Protein AF-A0A4S3JVY7-F1 (afdb_monomer_lite)

Sequence (134 aa):
MKLVTEISSGGSIILDSSFLDLSKPGSRNLIVFYLYILTGVPEHSKSIIDVLSKQANSGWQSMKMLNFSDWFQASSILQLSVYIHDSTYELFLNGNHIGVPQGYGNKNVAHVQYEVSKEPFALLPELRITTHTT

Secondary structure (DSSP, 8-state):
-EEEEEE-TT-EEEEEES----SSGGGG-----BSS---------S-EEEEEE--TTS--EEEEEEETHHHHTT-SSEEEEEEE-SSEEEEEETTEEEEEE--SS-SSEEE-B----SSSPSS-SS-EEEEE--

Foldseek 3Di:
DFDPDWAAAQKKKKKKFLAFDPPDQLALPFAQWDLDDDDDDPDDSFSKHFDWDDDVPDDIDTQDIGHNCPQPVPDRMWMWMWHQHPFWIWIAINNDTDITGPDDDDSIRGDIDGDRDDPPHRGDPDIDMDMGHD

Radius of gyration: 14.38 Å; chains: 1; bounding box: 38×33×34 Å

Organism: NCBI:txid1220188

pLDDT: mean 71.52, std 16.79, range [22.09, 93.12]

Structure (mmCIF, N/CA/C/O backbone):
data_AF-A0A4S3JVY7-F1
#
_entry.id   AF-A0A4S3JVY7-F1
#
loop_
_atom_site.group_PDB
_atom_site.id
_atom_site.type_symbol
_atom_site.label_atom_id
_atom_site.label_alt_id
_atom_site.label_comp_id
_atom_site.label_asym_id
_atom_site.label_entity_id
_atom_site.label_seq_id
_atom_site.pdbx_PDB_ins_code
_atom_site.Cartn_x
_atom_site.Cartn_y
_atom_site.Cartn_z
_atom_site.occupancy
_atom_site.B_iso_or_equiv
_atom_site.auth_seq_id
_atom_site.auth_comp_id
_atom_site.auth_asym_id
_atom_site.auth_atom_id
_atom_site.pdbx_PDB_model_num
ATOM 1 N N . MET A 1 1 ? -8.929 9.523 -4.031 1.00 71.25 1 MET A N 1
ATOM 2 C CA . MET A 1 1 ? -10.326 9.041 -4.083 1.00 71.25 1 MET A CA 1
ATOM 3 C C . MET A 1 1 ? -10.905 9.019 -2.673 1.00 71.25 1 MET A C 1
ATOM 5 O O . MET A 1 1 ? -10.249 8.505 -1.773 1.00 71.25 1 MET A O 1
ATOM 9 N N . LYS A 1 2 ? -12.100 9.590 -2.468 1.00 76.06 2 LYS A N 1
ATOM 10 C CA . LYS A 1 2 ? -12.852 9.445 -1.210 1.00 76.06 2 LYS A CA 1
ATOM 11 C C . LYS A 1 2 ? -13.542 8.080 -1.196 1.00 76.06 2 LYS A C 1
ATOM 13 O O . LYS A 1 2 ? -14.129 7.700 -2.206 1.00 76.06 2 LYS A O 1
ATOM 18 N N . LEU A 1 3 ? -13.452 7.357 -0.085 1.00 75.31 3 LEU A N 1
ATOM 19 C CA . LEU A 1 3 ? -14.125 6.070 0.070 1.00 75.31 3 LEU A CA 1
ATOM 20 C C . LEU A 1 3 ? -15.617 6.274 0.356 1.00 75.31 3 LEU A C 1
ATOM 22 O O . LEU A 1 3 ? -16.010 7.262 0.978 1.00 75.31 3 LEU A O 1
ATOM 26 N N . VAL A 1 4 ? -16.444 5.336 -0.111 1.00 83.06 4 VAL A N 1
ATOM 27 C CA . VAL A 1 4 ? -17.896 5.342 0.148 1.00 83.06 4 VAL A CA 1
ATOM 28 C C . VAL A 1 4 ? -18.174 5.177 1.643 1.00 83.06 4 VAL A C 1
ATOM 30 O O . VAL A 1 4 ? -19.026 5.871 2.191 1.00 83.06 4 VAL A O 1
ATOM 33 N N . THR A 1 5 ? -17.394 4.317 2.296 1.00 83.00 5 THR A N 1
ATOM 34 C CA . THR A 1 5 ? -17.426 4.062 3.736 1.00 83.00 5 THR A CA 1
ATOM 35 C C . THR A 1 5 ? -16.000 4.142 4.267 1.00 83.00 5 THR A C 1
ATOM 37 O O . THR A 1 5 ? -15.066 3.694 3.598 1.00 83.00 5 THR A O 1
ATOM 40 N N . GLU A 1 6 ? -15.820 4.733 5.447 1.00 85.06 6 GLU A N 1
ATOM 41 C CA . GLU A 1 6 ? -14.522 4.711 6.120 1.00 85.06 6 GLU A CA 1
ATOM 42 C C . GLU A 1 6 ? -14.144 3.277 6.509 1.00 85.06 6 GLU A C 1
ATOM 44 O O . GLU A 1 6 ? -14.993 2.499 6.936 1.00 85.06 6 GLU A O 1
ATOM 49 N N . ILE A 1 7 ? -12.865 2.929 6.384 1.00 85.12 7 ILE A N 1
ATOM 50 C CA . ILE A 1 7 ? -12.363 1.615 6.790 1.00 85.12 7 ILE A CA 1
ATOM 51 C C . ILE A 1 7 ? -11.800 1.743 8.202 1.00 85.12 7 ILE A C 1
ATOM 53 O O . ILE A 1 7 ? -10.815 2.452 8.411 1.00 85.12 7 ILE A O 1
ATOM 57 N N . SER A 1 8 ? -12.440 1.093 9.167 1.00 87.50 8 SER A N 1
ATOM 58 C CA . SER A 1 8 ? -12.018 1.0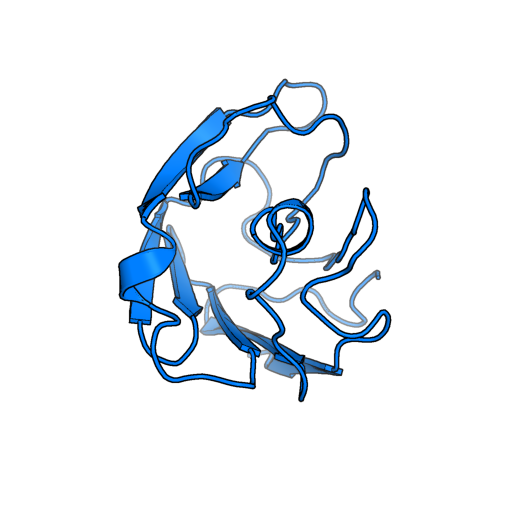50 10.569 1.00 87.50 8 SER A CA 1
ATOM 59 C C . SER A 1 8 ? -11.194 -0.202 10.882 1.00 87.50 8 SER A C 1
ATOM 61 O O . SER A 1 8 ? -10.930 -1.029 10.007 1.00 87.50 8 SER A O 1
ATOM 63 N N . SER A 1 9 ? -10.803 -0.351 12.152 1.00 89.44 9 SER A N 1
ATOM 64 C CA . SER A 1 9 ? -10.154 -1.563 12.666 1.00 89.44 9 SER A CA 1
ATOM 65 C C . SER A 1 9 ? -10.932 -2.831 12.284 1.00 89.44 9 SER A C 1
ATOM 67 O O . SER A 1 9 ? -12.163 -2.869 12.369 1.00 89.44 9 SER A O 1
ATOM 69 N N . GLY A 1 10 ? -10.205 -3.848 11.818 1.00 90.62 10 GLY A N 1
ATOM 70 C CA . GLY A 1 10 ? -10.742 -5.086 11.248 1.00 90.62 10 GLY A CA 1
ATOM 71 C C . GLY A 1 10 ? -10.999 -5.037 9.737 1.00 90.62 10 GLY A C 1
ATOM 72 O O . GLY A 1 10 ? -11.182 -6.087 9.125 1.00 90.62 10 GLY A O 1
ATOM 73 N N . GLY A 1 1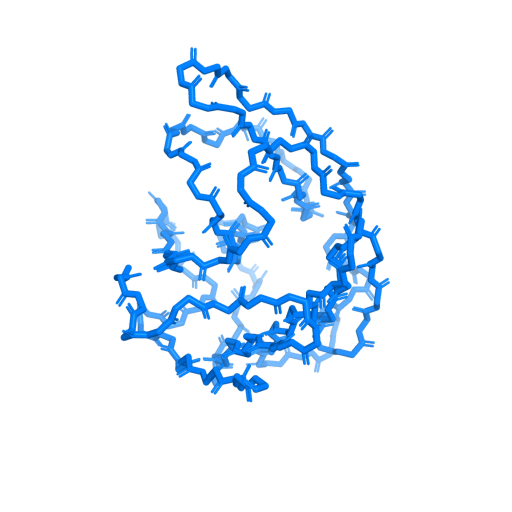1 ? -10.979 -3.852 9.122 1.00 92.44 11 GLY A N 1
ATOM 74 C CA . GLY A 1 11 ? -11.119 -3.686 7.679 1.00 92.44 11 GLY A CA 1
ATOM 75 C C . GLY A 1 11 ? -9.793 -3.756 6.915 1.00 92.44 11 GLY A C 1
ATOM 76 O O . GLY A 1 11 ? -8.700 -3.793 7.492 1.00 92.44 11 GLY A O 1
ATOM 77 N N . SER A 1 12 ? -9.889 -3.752 5.583 1.00 93.12 12 SER A N 1
ATOM 78 C CA . SER A 1 12 ? -8.718 -3.777 4.705 1.00 93.12 12 SER A CA 1
ATOM 79 C C . SER A 1 12 ? -8.906 -3.018 3.393 1.00 93.12 12 SER A C 1
ATOM 81 O O . SER A 1 12 ? -10.022 -2.769 2.927 1.00 93.12 12 SER A O 1
ATOM 83 N N . ILE A 1 13 ? -7.778 -2.644 2.794 1.00 90.44 13 ILE A N 1
ATOM 84 C CA . ILE A 1 13 ? -7.678 -1.990 1.488 1.00 90.44 13 ILE A CA 1
ATOM 85 C C . ILE A 1 13 ? -6.664 -2.770 0.661 1.00 90.44 13 ILE A C 1
ATOM 87 O O . ILE A 1 13 ? -5.559 -3.024 1.126 1.00 90.44 13 ILE A O 1
ATOM 91 N N . ILE A 1 14 ? -7.019 -3.125 -0.567 1.00 91.19 14 ILE A N 1
ATOM 92 C CA . ILE A 1 14 ? -6.152 -3.829 -1.508 1.00 91.19 14 ILE A CA 1
ATOM 93 C C . ILE A 1 14 ? -6.030 -2.971 -2.764 1.00 91.19 14 ILE A C 1
ATOM 95 O O . ILE A 1 14 ? -7.042 -2.567 -3.336 1.00 91.19 14 ILE A O 1
ATOM 99 N N . LEU A 1 15 ? -4.800 -2.678 -3.172 1.00 87.69 15 LEU A N 1
ATOM 100 C CA . LEU A 1 15 ? -4.462 -2.015 -4.421 1.00 87.69 15 LEU A CA 1
ATOM 101 C C . LEU A 1 15 ? -3.733 -2.998 -5.330 1.00 87.69 15 LEU A C 1
ATOM 103 O O . LEU A 1 15 ? -2.668 -3.495 -4.967 1.00 87.69 15 LEU A O 1
ATOM 107 N N . ASP A 1 16 ? -4.275 -3.219 -6.522 1.00 87.69 16 ASP A N 1
ATOM 108 C CA . ASP A 1 16 ? -3.684 -4.088 -7.533 1.00 87.69 16 ASP A CA 1
ATOM 109 C C . ASP A 1 16 ? -3.268 -3.285 -8.771 1.00 87.69 16 ASP A C 1
ATOM 111 O O . ASP A 1 16 ? -4.026 -2.465 -9.304 1.00 87.69 16 ASP A O 1
ATOM 115 N N . SER A 1 17 ? -2.069 -3.581 -9.270 1.00 85.81 17 SER A N 1
ATOM 116 C CA . SER A 1 17 ? -1.598 -3.217 -10.599 1.00 85.81 17 SER A CA 1
ATOM 117 C C . SER A 1 17 ? -1.159 -4.468 -11.345 1.00 85.81 17 SER A C 1
ATOM 119 O O . SER A 1 17 ? -0.293 -5.213 -10.886 1.00 85.81 17 SER A O 1
ATOM 121 N N . SER A 1 18 ? -1.709 -4.675 -12.539 1.00 85.81 18 SER A N 1
ATOM 122 C CA . SER A 1 18 ? -1.298 -5.764 -13.431 1.00 85.81 18 SER A CA 1
ATOM 123 C C . SER A 1 18 ? 0.028 -5.490 -14.151 1.00 85.81 18 SER A C 1
ATOM 125 O O . SER A 1 18 ? 0.426 -6.279 -15.004 1.00 85.81 18 SER A O 1
ATOM 127 N N . PHE A 1 19 ? 0.684 -4.366 -13.854 1.00 82.38 19 PHE A N 1
ATOM 128 C CA . PHE A 1 19 ? 1.954 -3.968 -14.443 1.00 82.38 19 PHE A CA 1
ATOM 129 C C . PHE A 1 19 ? 2.871 -3.387 -13.372 1.00 82.38 19 PHE A C 1
ATOM 131 O O . PHE A 1 19 ? 2.478 -2.511 -12.602 1.00 82.38 19 PHE A O 1
ATOM 138 N N . LEU A 1 20 ? 4.106 -3.869 -13.369 1.00 79.88 20 LEU A N 1
ATOM 139 C CA . LEU A 1 20 ? 5.203 -3.363 -12.571 1.00 79.88 20 LEU A CA 1
ATOM 140 C C . LEU A 1 20 ? 6.467 -3.384 -13.439 1.00 79.88 20 LEU A C 1
ATOM 142 O O . LEU A 1 20 ? 7.027 -4.451 -13.682 1.00 79.88 20 LEU A O 1
ATOM 146 N N . ASP A 1 21 ? 6.916 -2.219 -13.909 1.00 75.62 21 ASP A N 1
ATOM 147 C CA . ASP A 1 21 ? 8.190 -2.080 -14.628 1.00 75.62 21 ASP A CA 1
ATOM 148 C C . ASP A 1 21 ? 9.170 -1.233 -13.828 1.00 75.62 21 ASP A C 1
ATOM 150 O O . ASP A 1 21 ? 9.036 -0.021 -13.686 1.00 75.62 21 ASP A O 1
ATOM 154 N N . LEU A 1 22 ? 10.204 -1.896 -13.326 1.00 70.00 22 LEU A N 1
ATOM 155 C CA . LEU A 1 22 ? 11.234 -1.325 -12.458 1.00 70.00 22 LEU A CA 1
ATOM 156 C C . LEU A 1 22 ? 12.584 -1.217 -13.164 1.00 70.00 22 LEU A C 1
ATOM 158 O O . LEU A 1 22 ? 13.602 -0.866 -12.555 1.00 70.00 22 LEU A O 1
ATOM 162 N N . SER A 1 23 ? 12.609 -1.533 -14.459 1.00 67.00 23 SER A N 1
ATOM 163 C CA . SER A 1 23 ? 13.831 -1.562 -15.252 1.00 67.00 23 SER A CA 1
ATOM 164 C C . SER A 1 23 ? 14.472 -0.176 -15.340 1.00 67.00 23 SER A C 1
ATOM 166 O O . SER A 1 23 ? 15.700 -0.060 -15.283 1.00 67.00 23 SER A O 1
ATOM 168 N N . LYS A 1 24 ? 13.662 0.888 -15.367 1.00 62.78 24 LYS A N 1
ATOM 169 C CA . LYS A 1 24 ? 14.120 2.266 -15.555 1.00 62.78 24 LYS A CA 1
ATOM 170 C C . LYS A 1 24 ? 14.303 2.992 -14.211 1.00 62.78 24 LYS A C 1
ATOM 172 O O . LYS A 1 24 ? 13.446 2.897 -13.344 1.00 62.78 24 LYS A O 1
ATOM 177 N N . PRO A 1 25 ? 15.375 3.782 -14.010 1.00 58.19 25 PRO A N 1
ATOM 178 C CA . PRO A 1 25 ? 15.609 4.473 -12.736 1.00 58.19 25 PRO A CA 1
ATOM 179 C C . PRO A 1 25 ? 14.439 5.344 -12.253 1.00 58.19 25 PRO A C 1
ATOM 181 O O . PRO A 1 25 ? 14.154 5.360 -11.060 1.00 58.19 25 PRO A O 1
ATOM 184 N N . GLY A 1 26 ? 13.731 6.016 -13.171 1.00 57.91 26 GLY A N 1
ATOM 185 C CA . GLY A 1 26 ? 12.569 6.850 -12.839 1.00 57.91 26 GLY A CA 1
ATOM 186 C C . GLY A 1 26 ? 11.360 6.069 -12.314 1.00 57.91 26 GLY A C 1
ATOM 187 O O . GLY A 1 26 ? 10.603 6.610 -11.515 1.00 57.91 26 GLY A O 1
ATOM 188 N N . SER A 1 27 ? 11.231 4.787 -12.667 1.00 54.00 27 SER A N 1
ATOM 189 C CA . SER A 1 27 ? 10.131 3.940 -12.207 1.00 54.00 27 SER A CA 1
ATOM 190 C C . SER A 1 27 ? 10.395 3.306 -10.836 1.00 54.00 27 SER A C 1
ATOM 192 O O . SER A 1 27 ? 9.473 2.901 -10.140 1.00 54.00 27 SER A O 1
ATOM 194 N N . ARG A 1 28 ? 11.648 3.299 -10.365 1.00 53.44 28 ARG A N 1
ATOM 195 C CA . ARG A 1 28 ? 12.017 2.784 -9.028 1.00 53.44 28 ARG A CA 1
ATOM 196 C C . ARG A 1 28 ? 11.635 3.718 -7.883 1.00 53.44 28 ARG A C 1
ATOM 198 O O . ARG A 1 28 ? 11.857 3.388 -6.723 1.00 53.44 28 ARG A O 1
ATOM 205 N N . ASN A 1 29 ? 11.086 4.881 -8.212 1.00 48.59 29 ASN A N 1
ATOM 206 C CA . ASN A 1 29 ? 10.546 5.831 -7.262 1.00 48.59 29 ASN A CA 1
ATOM 207 C C . ASN A 1 29 ? 9.029 5.638 -7.167 1.00 48.59 29 ASN A C 1
ATOM 209 O O . ASN A 1 29 ? 8.246 6.389 -7.750 1.00 48.59 29 ASN A O 1
ATOM 213 N N . LEU A 1 30 ? 8.632 4.550 -6.511 1.00 45.41 30 LEU A N 1
ATOM 214 C CA . LEU A 1 30 ? 7.243 4.142 -6.425 1.00 45.41 30 LEU A CA 1
ATOM 215 C C . LEU A 1 30 ? 6.653 4.520 -5.065 1.00 45.41 30 LEU A C 1
ATOM 217 O O . LEU A 1 30 ? 7.044 3.972 -4.037 1.00 45.41 30 LEU A O 1
ATOM 221 N N . ILE A 1 31 ? 5.661 5.409 -5.078 1.00 48.41 31 ILE A N 1
ATOM 222 C CA . ILE A 1 31 ? 4.889 5.786 -3.892 1.00 48.41 31 ILE A CA 1
ATOM 223 C C . ILE A 1 31 ? 3.529 5.091 -3.988 1.00 48.41 31 ILE A C 1
ATOM 225 O O . ILE A 1 31 ? 2.650 5.513 -4.735 1.00 48.41 31 ILE A O 1
ATOM 229 N N . VAL A 1 32 ? 3.375 3.968 -3.283 1.00 42.22 32 VAL A N 1
ATOM 230 C CA . VAL A 1 32 ? 2.205 3.079 -3.440 1.00 42.22 32 VAL A CA 1
ATOM 231 C C . VAL A 1 32 ? 1.020 3.501 -2.566 1.00 42.22 32 VAL A C 1
ATOM 233 O O . VAL A 1 32 ? -0.113 3.123 -2.849 1.00 42.22 32 VAL A O 1
ATOM 236 N N . PHE A 1 33 ? 1.236 4.298 -1.517 1.00 42.44 33 PHE A N 1
ATOM 237 C CA . PHE A 1 33 ? 0.163 4.611 -0.578 1.00 42.44 33 PHE A CA 1
ATOM 238 C C . PHE A 1 33 ? 0.294 6.003 0.033 1.00 42.44 33 PHE A C 1
ATOM 240 O O . PHE A 1 33 ? 1.263 6.300 0.729 1.00 42.44 33 PHE A O 1
ATOM 247 N N . TYR A 1 34 ? -0.729 6.829 -0.185 1.00 42.09 34 TYR A N 1
ATOM 248 C CA . TYR A 1 34 ? -0.944 8.063 0.558 1.00 42.09 34 TYR A CA 1
ATOM 249 C C . TYR A 1 34 ? -2.136 7.908 1.499 1.00 42.09 34 TYR A C 1
ATOM 251 O O . TYR A 1 34 ? -3.279 7.799 1.056 1.00 42.09 34 TYR A O 1
ATOM 259 N N . LEU A 1 35 ? -1.874 8.027 2.799 1.00 34.97 35 LEU A N 1
ATOM 260 C CA . LEU A 1 35 ? -2.876 8.385 3.800 1.00 34.97 35 LEU A CA 1
ATOM 261 C C . LEU A 1 35 ? -2.807 9.908 4.065 1.00 34.97 35 LEU A C 1
ATOM 263 O O . LEU A 1 35 ? -2.548 10.300 5.189 1.00 34.97 35 LEU A O 1
ATOM 267 N N . TYR A 1 36 ? -2.948 10.767 3.035 1.00 25.06 36 TYR A N 1
ATOM 268 C CA . TYR A 1 36 ? -2.721 12.243 3.056 1.00 25.06 36 TYR A CA 1
ATOM 269 C C . TYR A 1 36 ? -1.342 12.681 3.655 1.00 25.06 36 TYR A C 1
ATOM 271 O O . TYR A 1 36 ? -0.995 12.387 4.791 1.00 25.06 36 TYR A O 1
ATOM 279 N N . ILE A 1 37 ? -0.462 13.473 3.014 1.00 22.47 37 ILE A N 1
ATOM 280 C CA . ILE A 1 37 ? -0.628 14.791 2.355 1.00 22.47 37 ILE A CA 1
ATOM 281 C C . ILE A 1 37 ? 0.597 15.082 1.457 1.00 22.47 37 ILE A C 1
ATOM 283 O O . ILE A 1 37 ? 1.705 15.177 1.954 1.00 22.47 37 ILE A O 1
ATOM 287 N N . LEU A 1 38 ? 0.400 15.335 0.171 1.00 22.09 38 LEU A N 1
ATOM 288 C CA . LEU A 1 38 ? 1.335 15.953 -0.792 1.00 22.09 38 LEU A CA 1
ATOM 289 C C . LEU A 1 38 ? 2.418 16.934 -0.258 1.00 22.09 38 LEU A C 1
ATOM 291 O O . LEU A 1 38 ? 2.087 17.917 0.396 1.00 22.09 38 LEU A O 1
ATOM 295 N N . THR A 1 39 ? 3.704 16.698 -0.574 1.00 23.52 39 THR A N 1
ATOM 296 C CA . THR A 1 39 ? 4.455 17.250 -1.740 1.00 23.52 39 THR A CA 1
ATOM 297 C C . THR A 1 39 ? 5.961 16.976 -1.581 1.00 23.52 39 THR A C 1
ATOM 299 O O . THR A 1 39 ? 6.554 17.394 -0.589 1.00 23.52 39 THR A O 1
ATOM 302 N N . GLY A 1 40 ? 6.587 16.378 -2.603 1.00 28.55 40 GLY A N 1
ATOM 303 C CA . GLY A 1 40 ? 8.044 16.372 -2.801 1.00 28.55 40 GLY A CA 1
ATOM 304 C C . GLY A 1 40 ? 8.715 15.019 -2.563 1.00 28.55 40 GLY A C 1
ATOM 305 O O . GLY A 1 40 ? 8.736 14.514 -1.446 1.00 28.55 40 GLY A O 1
ATOM 306 N N . VAL A 1 41 ? 9.301 14.451 -3.619 1.00 37.75 41 VAL A N 1
ATOM 307 C CA . VAL A 1 41 ? 10.198 13.295 -3.502 1.00 37.75 41 VAL A CA 1
ATOM 308 C C . VAL A 1 41 ? 11.619 13.808 -3.244 1.00 37.75 41 VAL A C 1
ATOM 310 O O . VAL A 1 41 ? 12.108 14.584 -4.070 1.00 37.75 41 VAL A O 1
ATOM 313 N N . PRO A 1 42 ? 12.307 13.398 -2.164 1.00 39.03 42 PRO A N 1
ATOM 314 C CA . PRO A 1 42 ? 13.735 13.652 -2.035 1.00 39.03 42 PRO A CA 1
ATOM 315 C C . PRO A 1 42 ? 14.510 12.889 -3.121 1.00 39.03 42 PRO A C 1
ATOM 317 O O . PRO A 1 42 ? 14.244 11.719 -3.400 1.00 39.03 42 PRO A O 1
ATOM 320 N N . GLU A 1 43 ? 15.470 13.562 -3.757 1.00 40.59 43 GLU A N 1
ATOM 321 C CA . GLU A 1 43 ? 16.405 12.945 -4.700 1.00 40.59 43 GLU A CA 1
ATOM 322 C C . GLU A 1 43 ? 17.309 11.949 -3.966 1.00 40.59 43 GLU A C 1
ATOM 324 O O . GLU A 1 43 ? 18.369 12.296 -3.445 1.00 40.59 43 GLU A O 1
ATOM 329 N N . HIS A 1 44 ? 16.906 10.681 -3.933 1.00 41.41 44 HIS A N 1
ATOM 330 C CA . HIS A 1 44 ? 17.777 9.600 -3.499 1.00 41.41 44 HIS A CA 1
ATOM 331 C C . HIS A 1 44 ? 17.927 8.564 -4.611 1.00 41.41 44 HIS A C 1
ATOM 333 O O . HIS A 1 44 ? 16.992 7.885 -5.019 1.00 41.41 44 HIS A O 1
ATOM 339 N N . SER A 1 45 ? 19.161 8.429 -5.090 1.00 40.84 45 SER A N 1
ATOM 340 C CA . SER A 1 45 ? 19.645 7.482 -6.099 1.00 40.84 45 SER A CA 1
ATOM 341 C C . SER A 1 45 ? 19.756 6.035 -5.583 1.00 40.84 45 SER A C 1
ATOM 343 O O . SER A 1 45 ? 20.550 5.242 -6.088 1.00 40.84 45 SER A O 1
ATOM 345 N N . LYS A 1 46 ? 18.944 5.660 -4.588 1.00 48.22 46 LYS A N 1
ATOM 346 C CA . LYS A 1 46 ? 18.825 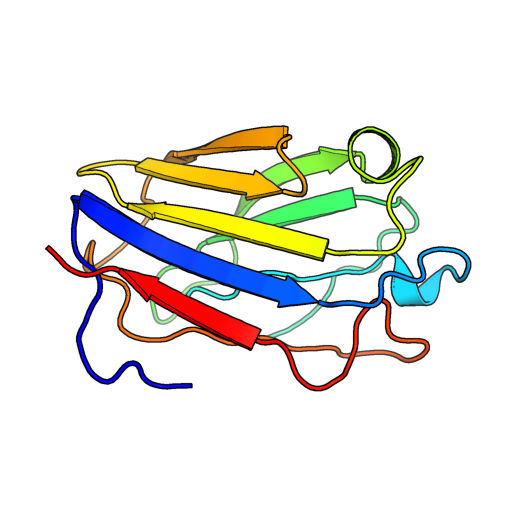4.289 -4.078 1.00 48.22 46 LYS A CA 1
ATOM 347 C C . LYS A 1 46 ? 17.387 3.828 -4.252 1.00 48.22 46 LYS A C 1
ATOM 349 O O . LYS A 1 46 ? 16.463 4.554 -3.917 1.00 48.22 46 LYS A O 1
ATOM 354 N N . SER A 1 47 ? 17.202 2.628 -4.793 1.00 56.72 47 SER A N 1
ATOM 355 C CA . SER A 1 47 ? 15.886 2.008 -4.925 1.00 56.72 47 SER A CA 1
ATOM 356 C C . SER A 1 47 ? 15.393 1.643 -3.524 1.00 56.72 47 SER A C 1
ATOM 358 O O . SER A 1 47 ? 15.751 0.590 -2.996 1.00 56.72 47 SER A O 1
ATOM 360 N N . ILE A 1 48 ? 14.631 2.543 -2.907 1.00 61.06 48 ILE A N 1
ATOM 361 C CA . ILE A 1 48 ? 14.043 2.376 -1.578 1.00 61.06 48 ILE A CA 1
ATOM 362 C C . ILE A 1 48 ? 12.530 2.576 -1.646 1.00 61.06 48 ILE A C 1
ATOM 364 O O . ILE A 1 48 ? 12.038 3.362 -2.449 1.00 61.06 48 ILE A O 1
ATOM 368 N N . ILE A 1 49 ? 11.801 1.863 -0.795 1.00 69.25 49 ILE A N 1
ATOM 369 C CA . ILE A 1 49 ? 10.390 2.127 -0.510 1.00 69.25 49 ILE A CA 1
ATOM 370 C C . ILE A 1 49 ? 10.368 2.863 0.823 1.00 69.25 49 ILE A C 1
ATOM 372 O O . ILE A 1 49 ? 10.911 2.353 1.806 1.00 69.25 49 ILE A O 1
ATOM 376 N N . ASP A 1 50 ? 9.758 4.040 0.861 1.00 71.19 50 ASP A N 1
ATOM 377 C CA . ASP A 1 50 ? 9.601 4.804 2.095 1.00 71.19 50 ASP A CA 1
ATOM 378 C C . ASP A 1 50 ? 8.130 4.802 2.515 1.00 71.19 50 ASP A C 1
ATOM 380 O O . ASP A 1 50 ? 7.240 5.142 1.732 1.00 71.19 50 ASP A O 1
ATOM 384 N N . VAL A 1 51 ? 7.873 4.381 3.749 1.00 75.62 51 VAL A N 1
ATOM 385 C CA . VAL A 1 51 ? 6.555 4.455 4.372 1.00 75.62 51 VAL A CA 1
ATOM 386 C C . VAL A 1 51 ? 6.537 5.715 5.214 1.00 75.62 51 VAL A C 1
ATOM 388 O O . VAL A 1 51 ? 7.213 5.802 6.239 1.00 75.62 51 VAL A O 1
ATOM 391 N N . LEU A 1 52 ? 5.757 6.695 4.775 1.00 77.00 52 LEU A N 1
ATOM 392 C CA . LEU A 1 52 ? 5.696 8.013 5.389 1.00 77.00 52 LEU A CA 1
ATOM 393 C C . LEU A 1 52 ? 4.361 8.221 6.108 1.00 77.00 52 LEU A C 1
ATOM 395 O O . LEU A 1 52 ? 3.316 7.735 5.674 1.00 77.00 52 LEU A O 1
ATOM 399 N N . SER A 1 53 ? 4.377 9.004 7.183 1.00 75.88 53 SER A N 1
ATOM 400 C CA . SER A 1 53 ? 3.163 9.516 7.821 1.00 75.88 53 SER A CA 1
ATOM 401 C C . SER A 1 53 ? 3.305 11.000 8.137 1.00 75.88 53 SER A C 1
ATOM 403 O O . SER A 1 53 ? 4.415 11.529 8.206 1.00 75.88 53 SER A O 1
ATOM 405 N N . LYS A 1 54 ? 2.179 11.699 8.306 1.00 73.19 54 LYS A N 1
ATOM 406 C CA . LYS A 1 54 ? 2.178 13.048 8.882 1.00 73.19 54 LYS A CA 1
ATOM 407 C C . LYS A 1 54 ? 0.811 13.519 9.314 1.00 73.19 54 LYS A C 1
ATOM 409 O O . LYS A 1 54 ? -0.187 13.265 8.644 1.00 73.19 54 LYS A O 1
ATOM 414 N N . GLN A 1 55 ? 0.811 14.313 10.374 1.00 69.88 55 GLN A N 1
ATOM 415 C CA . GLN A 1 55 ? -0.354 15.028 10.871 1.00 69.88 55 GLN A CA 1
ATOM 416 C C . GLN A 1 55 ? -0.798 16.141 9.901 1.00 69.88 55 GLN A C 1
ATOM 418 O O . GLN A 1 55 ? -0.018 16.630 9.077 1.00 69.88 55 GLN A O 1
ATOM 423 N N . ALA A 1 56 ? -2.066 16.552 9.994 1.00 67.31 56 ALA A N 1
ATOM 424 C CA . ALA A 1 56 ? -2.555 17.750 9.316 1.00 67.31 56 ALA A CA 1
ATOM 425 C C . ALA A 1 56 ? -1.675 18.960 9.670 1.00 67.31 56 ALA A C 1
ATOM 427 O O . ALA A 1 56 ? -1.306 19.145 10.829 1.00 67.31 56 ALA A O 1
ATOM 428 N N . ASN A 1 57 ? -1.338 19.773 8.667 1.00 73.56 57 ASN A N 1
ATOM 429 C CA . ASN A 1 57 ? -0.488 20.962 8.804 1.00 73.56 57 ASN A CA 1
ATOM 430 C C . ASN A 1 57 ? 0.958 20.691 9.279 1.00 73.56 57 ASN A C 1
ATOM 432 O O . ASN A 1 57 ? 1.647 21.626 9.675 1.00 73.56 57 ASN A O 1
ATOM 436 N N . SER A 1 58 ? 1.429 19.438 9.244 1.00 75.19 58 SER A N 1
ATOM 437 C CA . SER A 1 58 ? 2.809 19.054 9.584 1.00 75.19 58 SER A CA 1
ATOM 438 C C . SER A 1 58 ? 3.561 18.494 8.371 1.00 75.19 58 SER A C 1
ATOM 440 O O . SER A 1 58 ? 2.941 18.039 7.407 1.00 75.19 58 SER A O 1
ATOM 442 N N . GLY A 1 59 ? 4.897 18.514 8.425 1.00 72.25 59 GLY A N 1
ATOM 443 C CA . GLY A 1 59 ? 5.765 17.887 7.419 1.00 72.25 59 GLY A CA 1
ATOM 444 C C . GLY A 1 59 ? 5.793 16.357 7.522 1.00 72.25 59 GLY A C 1
ATOM 445 O O . GLY A 1 59 ? 5.415 15.806 8.555 1.00 72.25 59 GLY A O 1
ATOM 446 N N . TRP A 1 60 ? 6.240 15.681 6.456 1.00 72.62 60 TRP A N 1
ATOM 447 C CA . TRP A 1 60 ? 6.379 14.220 6.412 1.00 72.62 60 TRP A CA 1
ATOM 448 C C . TRP A 1 60 ? 7.416 13.685 7.388 1.00 72.62 60 TRP A C 1
ATOM 450 O O . TRP A 1 60 ? 8.501 14.241 7.537 1.00 72.62 60 TRP A O 1
ATOM 460 N N . GLN A 1 61 ? 7.079 12.554 7.998 1.00 75.38 61 GLN A N 1
ATOM 461 C CA . GLN A 1 61 ? 7.972 11.769 8.828 1.00 75.38 61 GLN A CA 1
ATOM 462 C C . GLN A 1 61 ? 8.102 10.370 8.238 1.00 75.38 61 GLN A C 1
ATOM 464 O O . GLN A 1 61 ? 7.097 9.701 7.974 1.00 75.38 61 GLN A O 1
ATOM 469 N N . SER A 1 62 ? 9.344 9.935 8.030 1.00 77.38 62 SER A N 1
ATOM 470 C CA . SER A 1 62 ? 9.617 8.554 7.644 1.00 77.38 62 SER A CA 1
ATOM 471 C C . SER A 1 62 ? 9.357 7.635 8.828 1.00 77.38 62 SER A C 1
ATOM 473 O O . SER A 1 62 ? 9.877 7.841 9.924 1.00 77.38 62 SER A O 1
ATOM 475 N N . MET A 1 63 ? 8.506 6.640 8.593 1.00 75.50 63 MET A N 1
ATOM 476 C CA . MET A 1 63 ? 8.167 5.596 9.555 1.00 75.50 63 MET A CA 1
ATOM 477 C C . MET A 1 63 ? 9.036 4.365 9.328 1.00 75.50 63 MET A C 1
ATOM 479 O O . MET A 1 63 ? 9.433 3.697 10.283 1.00 75.50 63 MET A O 1
ATOM 483 N N . LYS A 1 64 ? 9.296 4.034 8.057 1.00 75.50 64 LYS A N 1
ATOM 484 C CA . LYS A 1 64 ? 10.088 2.867 7.680 1.00 75.50 64 LYS A CA 1
ATOM 485 C C . LYS A 1 64 ? 10.653 3.018 6.275 1.00 75.50 64 LYS A C 1
ATOM 487 O O . LYS A 1 64 ? 9.901 3.244 5.337 1.00 75.50 64 LYS A O 1
ATOM 492 N N . MET A 1 65 ? 11.953 2.782 6.134 1.00 72.19 65 MET A N 1
ATOM 493 C CA . MET A 1 65 ? 12.628 2.684 4.841 1.00 72.19 65 MET A CA 1
ATOM 494 C C . MET A 1 65 ? 12.960 1.223 4.547 1.00 72.19 65 MET A C 1
ATOM 496 O O . MET A 1 65 ? 13.412 0.493 5.431 1.00 72.19 65 MET A O 1
ATOM 500 N N . LEU A 1 66 ? 12.754 0.803 3.306 1.00 70.12 66 LEU A N 1
ATOM 501 C CA . LEU A 1 66 ? 12.981 -0.567 2.853 1.00 70.12 66 LEU A CA 1
ATOM 502 C C . LEU A 1 66 ? 13.816 -0.557 1.588 1.00 70.12 66 LEU A C 1
ATOM 504 O O . LEU A 1 66 ? 13.665 0.333 0.752 1.00 70.12 66 LEU A O 1
ATOM 508 N N . ASN A 1 67 ? 14.628 -1.590 1.397 1.00 66.50 67 ASN A N 1
ATOM 509 C CA . ASN A 1 67 ? 15.306 -1.790 0.127 1.00 66.50 67 ASN A CA 1
ATOM 510 C C . ASN A 1 67 ? 14.322 -2.356 -0.898 1.00 66.50 67 ASN A C 1
ATOM 512 O O . ASN A 1 67 ? 13.699 -3.395 -0.695 1.00 66.50 67 ASN A O 1
ATOM 516 N N . PHE A 1 68 ? 14.208 -1.671 -2.029 1.00 60.38 68 PHE A N 1
ATOM 517 C CA . PHE A 1 68 ? 13.292 -2.020 -3.112 1.00 60.38 68 PHE A CA 1
ATOM 518 C C . PHE A 1 68 ? 13.660 -3.344 -3.792 1.00 60.38 68 PHE A C 1
ATOM 520 O O . PHE A 1 68 ? 12.796 -4.051 -4.307 1.00 60.38 68 PHE A O 1
ATOM 527 N N . SER A 1 69 ? 14.952 -3.690 -3.781 1.00 59.53 69 SER A N 1
ATOM 528 C CA . SER A 1 69 ? 15.454 -4.937 -4.347 1.00 59.53 69 SER A CA 1
ATOM 529 C C . SER A 1 69 ? 14.891 -6.161 -3.656 1.00 59.53 69 SER A C 1
ATOM 531 O O . SER A 1 69 ? 14.819 -7.183 -4.305 1.00 59.53 69 SER A O 1
ATOM 533 N N . ASP A 1 70 ? 14.501 -6.118 -2.388 1.00 61.84 70 ASP A N 1
ATOM 534 C CA . ASP A 1 70 ? 14.288 -7.370 -1.656 1.00 61.84 70 ASP A CA 1
ATOM 535 C C . ASP A 1 70 ? 12.899 -7.964 -1.935 1.00 61.84 70 ASP A C 1
ATOM 537 O O . ASP A 1 70 ? 12.686 -9.161 -1.771 1.00 61.84 70 ASP A O 1
ATOM 541 N N . TRP A 1 71 ? 11.946 -7.142 -2.385 1.00 68.44 71 TRP A N 1
ATOM 542 C CA . TRP A 1 71 ? 10.519 -7.495 -2.429 1.00 68.44 71 TRP A CA 1
ATOM 543 C C . TRP A 1 71 ? 9.946 -7.651 -3.843 1.00 68.44 71 TRP A C 1
ATO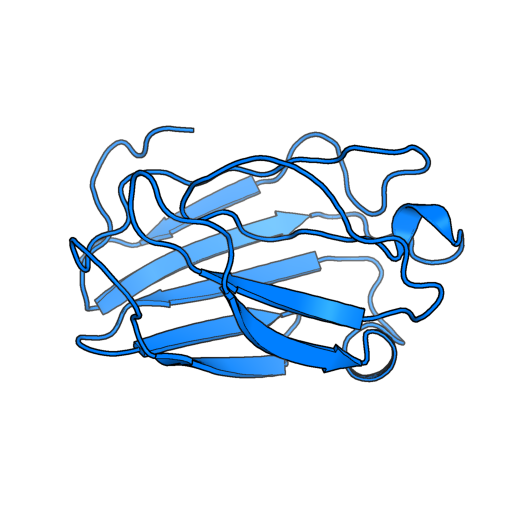M 545 O O . TRP A 1 71 ? 8.846 -8.175 -4.018 1.00 68.44 71 TRP A O 1
ATOM 555 N N . PHE A 1 72 ? 10.688 -7.208 -4.861 1.00 68.06 72 PHE A N 1
ATOM 556 C CA . PHE A 1 72 ? 10.187 -7.088 -6.232 1.00 68.06 72 PHE A CA 1
ATOM 557 C C . PHE A 1 72 ? 10.977 -7.872 -7.284 1.00 68.06 72 PHE A C 1
ATOM 559 O O . PHE A 1 72 ? 10.628 -7.797 -8.459 1.00 68.06 72 PHE A O 1
ATOM 566 N N . GLN A 1 73 ? 12.005 -8.645 -6.902 1.00 62.00 73 GLN A N 1
ATOM 567 C CA . GLN A 1 73 ? 12.953 -9.249 -7.864 1.00 62.00 73 GLN A CA 1
ATOM 568 C C . GLN A 1 73 ? 12.317 -10.144 -8.931 1.00 62.00 73 GLN A C 1
ATOM 570 O O . GLN A 1 73 ? 12.923 -10.345 -9.979 1.00 62.00 73 GLN A O 1
ATOM 575 N N . ALA A 1 74 ? 11.120 -10.678 -8.681 1.00 65.56 74 ALA A N 1
ATOM 576 C CA . ALA A 1 74 ? 10.461 -11.632 -9.568 1.00 65.56 74 ALA A CA 1
ATOM 577 C C . ALA A 1 74 ? 9.033 -11.233 -9.979 1.00 65.56 74 ALA A C 1
ATOM 579 O O . ALA A 1 74 ? 8.352 -12.034 -10.615 1.00 65.56 74 ALA A O 1
ATOM 580 N N . SER A 1 75 ? 8.555 -10.036 -9.619 1.00 72.50 75 SER A N 1
ATOM 581 C CA . SER A 1 75 ? 7.161 -9.659 -9.878 1.00 72.50 75 SER A CA 1
ATOM 582 C C . SER A 1 75 ? 7.037 -8.662 -11.022 1.00 72.50 75 SER A C 1
ATOM 584 O O . SER A 1 75 ? 7.654 -7.602 -11.000 1.00 72.50 75 SER A O 1
ATOM 586 N N . SER A 1 76 ? 6.175 -8.979 -11.986 1.00 80.81 76 SER A N 1
ATOM 587 C CA . SER A 1 76 ? 5.692 -8.044 -13.011 1.00 80.81 76 SER A CA 1
ATOM 588 C C . SER A 1 76 ? 4.359 -7.395 -12.630 1.00 80.81 76 SER A C 1
ATOM 590 O O . SER A 1 76 ? 3.758 -6.697 -13.444 1.00 80.81 76 SER A O 1
ATOM 592 N N . ILE A 1 77 ? 3.878 -7.660 -11.414 1.00 83.25 77 ILE A N 1
ATOM 593 C CA . ILE A 1 77 ? 2.644 -7.117 -10.851 1.00 83.25 77 ILE A CA 1
ATOM 594 C C . ILE A 1 77 ? 2.914 -6.471 -9.495 1.00 83.25 77 ILE A C 1
ATOM 596 O O . ILE A 1 77 ? 3.901 -6.776 -8.813 1.00 83.25 77 ILE A O 1
ATOM 600 N N . LEU A 1 78 ? 1.996 -5.609 -9.083 1.00 83.44 78 LEU A N 1
ATOM 601 C CA . LEU A 1 78 ? 1.968 -5.056 -7.743 1.00 83.44 78 LEU A CA 1
ATOM 602 C C . LEU A 1 78 ? 0.639 -5.382 -7.079 1.00 83.44 78 LEU A C 1
ATOM 604 O O . LEU A 1 78 ? -0.411 -5.038 -7.605 1.00 83.44 78 LEU A O 1
ATOM 608 N N . GLN A 1 79 ? 0.703 -5.947 -5.886 1.00 86.88 79 GLN A N 1
ATOM 609 C CA . GLN A 1 79 ? -0.396 -5.982 -4.943 1.00 86.88 79 GLN A CA 1
ATOM 610 C C . GLN A 1 79 ? 0.079 -5.365 -3.631 1.00 86.88 79 GLN A C 1
ATOM 612 O O . GLN A 1 79 ? 1.027 -5.856 -3.016 1.00 86.88 79 GLN A O 1
ATOM 617 N N . LEU A 1 80 ? -0.588 -4.298 -3.200 1.00 86.12 80 LEU A N 1
ATOM 618 C CA . LEU A 1 80 ? -0.471 -3.756 -1.852 1.00 86.12 80 LEU A CA 1
ATOM 619 C C . LEU A 1 80 ? -1.760 -4.064 -1.097 1.00 86.12 80 LEU A C 1
ATOM 621 O O . LEU A 1 80 ? -2.819 -3.590 -1.483 1.00 86.12 80 LEU A O 1
ATOM 625 N N . SER A 1 81 ? -1.669 -4.794 0.007 1.00 89.50 81 SER A N 1
ATOM 626 C CA . SER A 1 81 ? -2.764 -4.916 0.972 1.00 89.50 81 SER A CA 1
ATOM 627 C C . SER A 1 81 ? -2.434 -4.131 2.233 1.00 89.50 81 SER A C 1
ATOM 629 O O . SER A 1 81 ? -1.298 -4.158 2.694 1.00 89.50 81 SER A O 1
ATOM 631 N N . VAL A 1 82 ? -3.420 -3.453 2.804 1.00 89.38 82 VAL A N 1
ATOM 632 C CA . VAL A 1 82 ? -3.320 -2.716 4.063 1.00 89.38 82 VAL A CA 1
ATOM 633 C C . VAL A 1 82 ? -4.437 -3.201 4.970 1.00 89.38 82 VAL A C 1
ATOM 635 O O . VAL A 1 82 ? -5.611 -3.003 4.658 1.00 89.38 82 VAL A O 1
ATOM 638 N N . TYR A 1 83 ? -4.077 -3.830 6.084 1.00 91.19 83 TYR A N 1
ATOM 639 C CA . TYR A 1 83 ? -5.012 -4.216 7.137 1.00 91.19 83 TYR A CA 1
ATOM 640 C C . TYR A 1 83 ? -4.939 -3.212 8.277 1.00 91.19 83 TYR A C 1
ATOM 642 O O . TYR A 1 83 ? -3.853 -2.797 8.691 1.00 91.19 83 TYR A O 1
ATOM 650 N N . ILE A 1 84 ? -6.105 -2.809 8.770 1.00 88.19 84 ILE A N 1
ATOM 651 C CA . ILE A 1 84 ? -6.223 -1.798 9.815 1.00 88.19 84 ILE A CA 1
ATOM 652 C C . ILE A 1 84 ? -6.482 -2.506 11.138 1.00 88.19 84 ILE A C 1
ATOM 654 O O . ILE A 1 84 ? -7.487 -3.197 11.290 1.00 88.19 84 ILE A O 1
ATOM 658 N N . HIS A 1 85 ? -5.590 -2.303 12.101 1.00 88.88 85 HIS A N 1
ATOM 659 C CA . HIS A 1 85 ? -5.770 -2.733 13.484 1.00 88.88 85 HIS A CA 1
ATOM 660 C C . HIS A 1 85 ? -5.972 -1.523 14.399 1.00 88.88 85 HIS A C 1
ATOM 662 O O . HIS A 1 85 ? -5.968 -0.377 13.959 1.00 88.88 85 HIS A O 1
ATOM 668 N N . ASP A 1 86 ? -6.136 -1.754 15.699 1.00 84.19 86 ASP A N 1
ATOM 669 C CA . ASP A 1 86 ? -6.406 -0.674 16.653 1.00 84.19 86 ASP A CA 1
ATOM 670 C C . ASP A 1 86 ? -5.233 0.297 16.839 1.00 84.19 86 ASP A C 1
ATOM 672 O O . ASP A 1 86 ? -5.436 1.421 17.304 1.00 84.19 86 ASP A O 1
ATOM 676 N N . SER A 1 87 ? -4.005 -0.133 16.549 1.00 83.06 87 SER A N 1
ATOM 677 C CA . SER A 1 87 ? -2.788 0.662 16.764 1.00 83.06 87 SER A CA 1
ATOM 678 C C . SER A 1 87 ? -1.732 0.501 15.673 1.00 83.06 87 SER A C 1
ATOM 680 O O . SER A 1 87 ? -0.725 1.210 15.701 1.00 83.06 87 SER A O 1
ATOM 682 N N . THR A 1 88 ? -1.950 -0.383 14.698 1.00 87.19 88 THR A N 1
ATOM 683 C CA . THR A 1 88 ? -1.024 -0.623 13.588 1.00 87.19 88 THR A CA 1
ATOM 684 C C . THR A 1 88 ? -1.755 -0.673 12.252 1.00 87.19 88 THR A C 1
ATOM 686 O O . THR A 1 88 ? -2.958 -0.939 12.172 1.00 87.19 88 THR A O 1
ATOM 689 N N . TYR A 1 89 ? -1.013 -0.377 11.192 1.00 86.25 89 TYR A N 1
ATOM 690 C CA . TYR A 1 89 ? -1.344 -0.793 9.841 1.00 86.25 89 TYR A CA 1
ATOM 691 C C . TYR A 1 89 ? -0.410 -1.939 9.465 1.00 86.25 89 TYR A C 1
ATOM 693 O O . TYR A 1 89 ? 0.810 -1.802 9.576 1.00 86.25 89 TYR A O 1
ATOM 701 N N . GLU A 1 90 ? -0.973 -3.045 8.992 1.00 90.19 90 GLU A N 1
ATOM 702 C CA . GLU A 1 90 ? -0.202 -4.172 8.471 1.00 90.19 90 GLU A CA 1
ATOM 703 C C . GLU A 1 90 ? -0.231 -4.103 6.944 1.00 90.19 90 GLU A C 1
ATOM 705 O O . GLU A 1 90 ? -1.264 -4.316 6.307 1.00 90.19 90 GLU A O 1
ATOM 710 N N . LEU A 1 91 ? 0.907 -3.746 6.359 1.00 86.88 91 LEU A N 1
ATOM 711 C CA . LEU A 1 91 ? 1.101 -3.615 4.925 1.00 86.88 91 LEU A CA 1
ATOM 712 C C . LEU A 1 91 ? 1.688 -4.914 4.376 1.00 86.88 91 LEU A C 1
ATOM 714 O O . LEU A 1 91 ? 2.675 -5.429 4.900 1.00 86.88 91 LEU A O 1
ATOM 718 N N . PHE A 1 92 ? 1.117 -5.403 3.283 1.00 87.06 92 PHE A N 1
ATOM 719 C CA . PHE A 1 92 ? 1.623 -6.536 2.523 1.00 87.06 92 PHE A CA 1
ATOM 720 C C . PHE A 1 92 ? 1.887 -6.101 1.092 1.00 87.06 92 PHE A C 1
ATOM 722 O O . PHE A 1 92 ? 0.957 -5.720 0.389 1.00 87.06 92 PHE A O 1
ATOM 729 N N . LEU A 1 93 ? 3.137 -6.178 0.650 1.00 83.19 93 LEU A N 1
ATOM 730 C CA . LEU A 1 93 ? 3.547 -5.820 -0.701 1.00 83.19 93 LEU A CA 1
ATOM 731 C C . LEU A 1 93 ? 4.029 -7.069 -1.432 1.00 83.19 93 LEU A C 1
ATOM 733 O O . LEU A 1 93 ? 5.075 -7.627 -1.094 1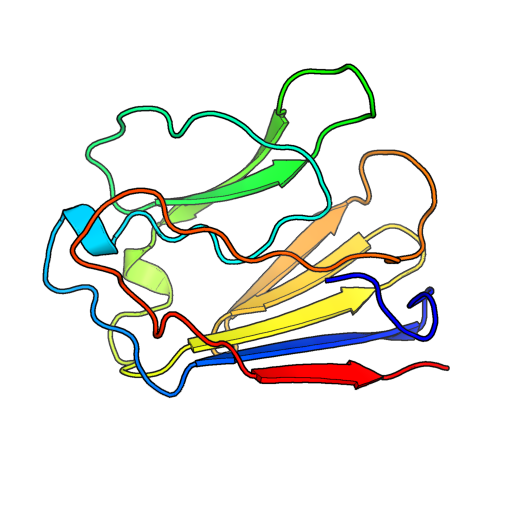.00 83.19 93 LEU A O 1
ATOM 737 N N . ASN A 1 94 ? 3.242 -7.545 -2.396 1.00 81.88 94 ASN A N 1
ATOM 738 C CA . ASN A 1 94 ? 3.458 -8.833 -3.067 1.00 81.88 94 ASN A CA 1
ATOM 739 C C . ASN A 1 94 ? 3.717 -9.983 -2.067 1.00 81.88 94 ASN A C 1
ATOM 741 O O . ASN A 1 94 ? 4.583 -10.826 -2.281 1.00 81.88 94 ASN A O 1
ATOM 745 N N . GLY A 1 95 ? 3.001 -9.979 -0.936 1.00 84.19 95 GLY A N 1
ATOM 746 C CA . GLY A 1 95 ? 3.144 -10.964 0.142 1.00 84.19 95 GLY A CA 1
ATOM 747 C C . GLY A 1 95 ? 4.210 -10.648 1.200 1.00 84.19 95 GLY A C 1
ATOM 748 O O . GLY A 1 95 ? 4.211 -11.284 2.250 1.00 84.19 95 GLY A O 1
ATOM 749 N N . ASN A 1 96 ? 5.074 -9.650 0.990 1.00 83.94 96 ASN A N 1
ATOM 750 C CA . ASN A 1 96 ? 6.052 -9.226 1.996 1.00 83.94 96 ASN A CA 1
ATOM 751 C C . ASN A 1 96 ? 5.415 -8.295 3.025 1.00 83.94 96 ASN A C 1
ATOM 753 O O . ASN A 1 96 ? 4.742 -7.335 2.661 1.00 83.94 96 ASN A O 1
ATOM 757 N N . HIS A 1 97 ? 5.653 -8.562 4.306 1.00 88.19 97 HIS A N 1
ATOM 758 C CA . HIS A 1 97 ? 4.899 -7.967 5.405 1.00 88.19 97 HIS A CA 1
ATOM 759 C C . HIS A 1 97 ? 5.668 -6.892 6.176 1.00 88.19 97 HIS A C 1
ATOM 761 O O . HIS A 1 97 ? 6.834 -7.075 6.530 1.00 88.19 97 HIS A O 1
ATOM 767 N N . ILE A 1 98 ? 4.976 -5.793 6.494 1.00 84.88 98 ILE A N 1
ATOM 768 C CA . ILE A 1 98 ? 5.409 -4.743 7.415 1.00 84.88 98 ILE A CA 1
ATOM 769 C C . ILE A 1 98 ? 4.252 -4.278 8.290 1.00 84.88 98 ILE A C 1
ATOM 771 O O . ILE A 1 98 ? 3.273 -3.736 7.789 1.00 84.88 98 ILE A O 1
ATOM 775 N N . GLY A 1 99 ? 4.450 -4.329 9.604 1.00 86.00 99 GLY A N 1
ATOM 776 C CA . GLY A 1 99 ? 3.684 -3.512 10.543 1.00 86.00 99 GLY A CA 1
ATOM 777 C C . GLY A 1 99 ? 4.259 -2.096 10.649 1.00 86.00 99 GLY A C 1
ATOM 778 O O . GLY A 1 99 ? 5.478 -1.923 10.790 1.00 86.00 99 GLY A O 1
ATOM 779 N N . VAL A 1 100 ? 3.391 -1.086 10.606 1.00 82.56 100 VAL A N 1
ATOM 780 C CA . VAL A 1 100 ? 3.708 0.297 10.991 1.00 82.56 100 VAL A CA 1
ATOM 781 C C . VAL A 1 100 ? 2.733 0.787 12.059 1.00 82.56 100 VAL A C 1
ATOM 783 O O . VAL A 1 100 ? 1.530 0.551 11.942 1.00 82.56 100 VAL A O 1
ATOM 786 N N . PRO A 1 101 ? 3.208 1.479 13.106 1.00 82.19 101 PRO A N 1
ATOM 787 C CA . PRO A 1 101 ? 2.314 2.048 14.103 1.00 82.19 101 PRO A CA 1
ATOM 788 C C . PRO A 1 101 ? 1.441 3.137 13.472 1.00 82.19 101 PRO A C 1
ATOM 790 O O . PRO A 1 101 ? 1.894 3.908 12.621 1.00 82.19 101 PRO A O 1
ATOM 793 N N . GLN A 1 102 ? 0.187 3.225 13.909 1.00 72.50 102 GLN A N 1
ATOM 794 C CA . GLN A 1 102 ? -0.686 4.340 13.563 1.00 72.50 102 GLN A CA 1
ATOM 795 C C . GLN A 1 102 ? -0.135 5.602 14.228 1.00 72.50 102 GLN A C 1
ATOM 797 O O . GLN A 1 102 ? -0.191 5.743 15.446 1.00 72.50 102 GLN A O 1
ATOM 802 N N . GLY A 1 103 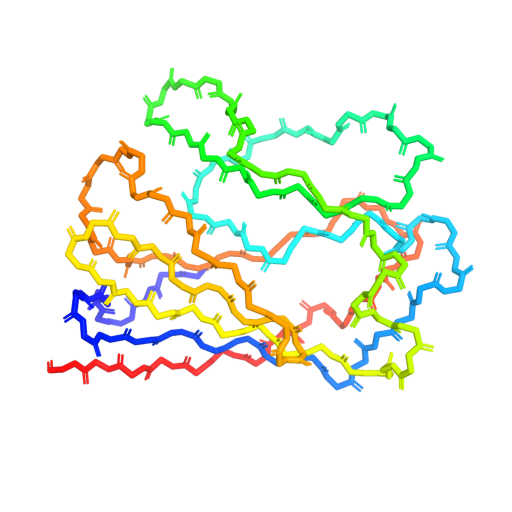? 0.456 6.495 13.431 1.00 64.31 103 GLY A N 1
ATOM 803 C CA . GLY A 1 103 ? 1.124 7.686 13.956 1.00 64.31 103 GLY A CA 1
ATOM 804 C C . GLY A 1 103 ? 0.151 8.722 14.524 1.00 64.31 103 GLY A C 1
ATOM 805 O O . GLY A 1 103 ? 0.246 9.092 15.691 1.00 64.31 103 GLY A O 1
ATOM 806 N N . TYR A 1 104 ? -0.786 9.205 13.699 1.00 62.97 104 TYR A N 1
ATOM 807 C CA . TYR A 1 104 ? -1.575 10.407 13.995 1.00 62.97 104 TYR A CA 1
ATOM 808 C C . TYR A 1 104 ? -3.036 10.298 13.538 1.00 62.97 104 TYR A C 1
ATOM 810 O O . TYR A 1 104 ? -3.309 9.805 12.447 1.00 62.97 104 TYR A O 1
ATOM 818 N N . GLY A 1 105 ? -3.952 10.896 14.309 1.00 58.09 105 GLY A N 1
ATOM 819 C CA . GLY A 1 105 ? -5.311 11.227 13.864 1.00 58.09 105 GLY A CA 1
ATOM 820 C C . GLY A 1 105 ? -6.364 10.124 14.019 1.00 58.09 105 GLY A C 1
ATOM 821 O O . GLY A 1 105 ? -6.246 9.236 14.861 1.00 58.09 105 GLY A O 1
ATOM 822 N N . ASN A 1 106 ? -7.440 10.253 13.234 1.00 58.06 106 ASN A N 1
ATOM 823 C CA . ASN A 1 106 ? -8.558 9.313 13.203 1.00 58.06 106 ASN A CA 1
ATOM 824 C C . ASN A 1 106 ? -8.057 7.964 12.660 1.00 58.06 106 ASN A C 1
ATOM 826 O O . ASN A 1 106 ? -7.434 7.930 11.601 1.00 58.06 106 ASN A O 1
ATOM 830 N N . LYS A 1 107 ? -8.307 6.869 13.387 1.00 69.12 107 LYS A N 1
ATOM 831 C CA . LYS A 1 107 ? -7.785 5.524 13.060 1.00 69.12 107 LYS A CA 1
ATOM 832 C C . LYS A 1 107 ? -8.411 4.917 11.802 1.00 69.12 107 LYS A C 1
ATOM 834 O O . LYS A 1 107 ? -7.956 3.888 11.311 1.00 69.12 107 LYS A O 1
ATOM 839 N N . ASN A 1 108 ? -9.470 5.549 11.309 1.00 79.62 108 ASN A N 1
ATOM 840 C CA . ASN A 1 108 ? -10.180 5.119 10.124 1.00 79.62 108 ASN A CA 1
ATOM 841 C C . ASN A 1 108 ? -9.552 5.710 8.861 1.00 79.62 108 ASN A C 1
ATOM 843 O O . ASN A 1 108 ? -9.140 6.873 8.823 1.00 79.62 108 ASN A O 1
ATOM 847 N N . VAL A 1 109 ? -9.576 4.936 7.782 1.00 80.06 109 VAL A N 1
ATOM 848 C CA . VAL A 1 109 ? -9.156 5.394 6.460 1.00 80.06 109 VAL A CA 1
ATOM 849 C C . VAL A 1 109 ? -10.379 5.862 5.680 1.00 80.06 109 VAL A C 1
ATOM 851 O O . VAL A 1 109 ? -11.257 5.071 5.356 1.00 80.06 109 VAL A O 1
ATOM 854 N N . ALA A 1 110 ? -10.426 7.154 5.353 1.00 81.56 110 ALA A N 1
ATOM 855 C CA . ALA A 1 110 ? -11.515 7.759 4.574 1.00 81.56 110 ALA A CA 1
ATOM 856 C C . ALA A 1 110 ? -11.133 8.053 3.111 1.00 81.56 110 ALA A C 1
ATOM 858 O O . ALA A 1 110 ? -11.997 8.296 2.265 1.00 81.56 110 ALA A O 1
ATOM 859 N N . HIS A 1 111 ? -9.833 8.069 2.807 1.00 79.56 111 HIS A N 1
ATOM 860 C CA . HIS A 1 111 ? -9.304 8.436 1.498 1.00 79.56 111 HIS A CA 1
ATOM 861 C C . HIS A 1 111 ? -8.131 7.537 1.126 1.00 79.56 111 HIS A C 1
ATOM 863 O O . HIS A 1 111 ? -7.279 7.246 1.961 1.00 79.56 111 HIS A O 1
ATOM 869 N N . VAL A 1 112 ? -8.076 7.161 -0.149 1.00 78.19 112 VAL A N 1
ATOM 870 C CA . VAL A 1 112 ? -6.938 6.467 -0.758 1.00 78.19 112 VAL A CA 1
ATOM 871 C C . VAL A 1 112 ? -6.515 7.259 -1.980 1.00 78.19 112 VAL A C 1
ATOM 873 O O . VAL A 1 112 ? -7.356 7.654 -2.796 1.00 78.19 112 VAL A O 1
ATOM 876 N N . GLN A 1 113 ? -5.222 7.523 -2.107 1.00 76.19 113 GLN A N 1
ATOM 877 C CA . GLN A 1 113 ? -4.676 8.251 -3.240 1.00 76.19 113 GLN A CA 1
ATOM 878 C C . GLN A 1 113 ? -3.393 7.587 -3.732 1.00 76.19 113 GLN A C 1
ATOM 880 O O . GLN A 1 113 ? -2.575 7.116 -2.944 1.00 76.19 113 GLN A O 1
ATOM 885 N N . TYR A 1 114 ? -3.258 7.570 -5.052 1.00 73.12 114 TYR A N 1
ATOM 886 C CA . TYR A 1 114 ? -2.075 7.154 -5.781 1.00 73.12 114 TYR A CA 1
ATOM 887 C C . TYR A 1 114 ? -1.582 8.353 -6.589 1.00 73.12 114 TYR A C 1
ATOM 889 O O . TYR A 1 114 ? -2.393 9.057 -7.194 1.00 73.12 114 TYR A O 1
ATOM 897 N N . GLU A 1 115 ? -0.276 8.606 -6.569 1.00 69.88 115 GLU A N 1
ATOM 898 C CA . GLU A 1 115 ? 0.341 9.685 -7.335 1.00 69.88 115 GLU A CA 1
ATOM 899 C C . GLU A 1 115 ? 1.655 9.210 -7.939 1.00 69.88 115 GLU A C 1
ATOM 901 O O . GLU A 1 115 ? 2.447 8.522 -7.295 1.00 69.88 115 GLU A O 1
ATOM 906 N N . VAL A 1 116 ? 1.911 9.655 -9.163 1.00 65.56 116 VAL A N 1
ATOM 907 C CA . VAL A 1 116 ? 3.191 9.496 -9.844 1.00 65.56 116 VAL A CA 1
ATOM 908 C C . VAL A 1 116 ? 3.643 10.843 -10.367 1.00 65.56 116 VAL A C 1
ATOM 910 O O . VAL A 1 116 ? 2.862 11.589 -10.948 1.00 65.56 116 VAL A O 1
ATOM 913 N N . SER A 1 117 ? 4.909 11.175 -10.127 1.00 59.09 117 SER A N 1
ATOM 914 C CA . SER A 1 117 ? 5.436 12.515 -10.404 1.00 59.09 117 SER A CA 1
ATOM 915 C C . SER A 1 117 ? 6.412 12.572 -11.576 1.00 59.09 117 SER A C 1
ATOM 917 O O . SER A 1 117 ? 6.686 13.664 -12.070 1.00 59.09 117 SER A O 1
ATOM 919 N N . LYS A 1 118 ? 6.956 11.433 -12.030 1.00 61.97 118 LYS A N 1
ATOM 920 C CA . LYS A 1 118 ? 7.959 11.386 -13.103 1.00 61.97 118 LYS A CA 1
ATOM 921 C C . LYS A 1 118 ? 7.794 10.141 -13.969 1.00 61.97 118 LYS A C 1
ATOM 923 O O . LYS A 1 118 ? 7.685 9.034 -13.452 1.00 61.97 118 LYS A O 1
ATOM 928 N N . GLU A 1 119 ? 7.822 10.339 -15.283 1.00 62.41 119 GLU A N 1
ATOM 929 C CA . GLU A 1 119 ? 7.976 9.251 -16.244 1.00 62.41 119 GLU A CA 1
ATOM 930 C C . GLU A 1 119 ? 9.425 8.738 -16.248 1.00 62.41 119 GLU A C 1
ATOM 932 O O . GLU A 1 119 ? 10.359 9.508 -15.996 1.00 62.41 119 GLU A O 1
ATOM 937 N N . PRO A 1 120 ? 9.652 7.457 -16.575 1.00 66.31 120 PRO A N 1
ATOM 938 C CA . PRO A 1 120 ? 8.667 6.406 -16.859 1.00 66.31 120 PRO A CA 1
ATOM 939 C C . PRO A 1 120 ? 7.993 5.882 -15.581 1.00 66.31 120 PRO A C 1
ATOM 941 O O . PRO A 1 120 ? 8.656 5.693 -14.564 1.00 66.31 120 PRO A O 1
ATOM 944 N N . PHE A 1 121 ? 6.687 5.615 -15.640 1.00 71.31 121 PHE A N 1
ATOM 945 C CA . PHE A 1 121 ? 5.927 5.119 -14.489 1.00 71.31 121 PHE A CA 1
ATOM 946 C C . PHE A 1 121 ? 6.171 3.629 -14.236 1.00 71.31 121 PHE A C 1
ATOM 948 O O . PHE A 1 121 ? 6.263 2.840 -15.174 1.00 71.31 121 PHE A O 1
ATOM 955 N N . ALA A 1 122 ? 6.246 3.247 -12.958 1.00 72.81 122 ALA A N 1
ATOM 956 C CA . ALA A 1 122 ? 6.362 1.843 -12.565 1.00 72.81 122 ALA A CA 1
ATOM 957 C C . ALA A 1 122 ? 5.059 1.065 -12.684 1.00 72.81 122 ALA A C 1
ATOM 959 O O . ALA A 1 122 ? 5.109 -0.134 -12.927 1.00 72.81 122 ALA A O 1
ATOM 960 N N . LEU A 1 123 ? 3.921 1.728 -12.491 1.00 76.69 123 LEU A N 1
ATOM 961 C CA . LEU A 1 123 ? 2.600 1.109 -12.532 1.00 76.69 123 LEU A CA 1
ATOM 962 C C . LEU A 1 123 ? 1.751 1.746 -13.623 1.00 76.69 123 LEU A C 1
ATOM 964 O O . LEU A 1 123 ? 2.096 2.790 -14.182 1.00 76.69 123 LEU A O 1
ATOM 968 N N . LEU A 1 124 ? 0.601 1.128 -13.870 1.00 74.88 124 LEU A N 1
ATOM 969 C CA . LEU A 1 124 ? -0.452 1.748 -14.662 1.00 74.88 124 LEU A CA 1
ATOM 970 C C . LEU A 1 124 ? -0.961 3.040 -13.995 1.00 74.88 124 LEU A C 1
ATOM 972 O O . LEU A 1 124 ? -0.999 3.115 -12.765 1.00 74.88 124 LEU A O 1
ATOM 976 N N . PRO A 1 125 ? -1.425 4.027 -14.786 1.00 71.31 125 PRO A N 1
ATOM 977 C CA . PRO A 1 125 ? -2.080 5.227 -14.260 1.00 71.31 125 PRO A CA 1
ATOM 978 C C . PRO A 1 125 ? -3.320 4.917 -13.412 1.00 71.31 125 PRO A C 1
ATOM 980 O O . PRO A 1 125 ? -3.647 5.657 -12.486 1.00 71.31 125 PRO A O 1
ATOM 983 N N . GLU A 1 126 ? -4.002 3.817 -13.730 1.00 76.94 126 GLU A N 1
ATOM 984 C CA . GLU A 1 126 ? -5.192 3.352 -13.030 1.00 76.94 126 GLU A CA 1
ATOM 985 C C . GLU A 1 126 ? -4.870 2.090 -12.229 1.00 76.94 126 GLU A C 1
ATOM 987 O O . GLU A 1 126 ? -4.407 1.084 -12.771 1.00 76.94 126 GLU A O 1
ATOM 992 N N . LEU A 1 127 ? -5.131 2.154 -10.922 1.00 80.94 127 LEU A N 1
ATOM 993 C CA . LEU A 1 127 ? -5.010 1.025 -10.006 1.00 80.94 127 LEU A CA 1
ATOM 994 C C . LEU A 1 127 ? -6.396 0.524 -9.626 1.00 80.94 127 LEU A C 1
ATOM 996 O O . LEU A 1 127 ? -7.314 1.314 -9.387 1.00 80.94 127 LEU A O 1
ATOM 1000 N N . ARG A 1 128 ? -6.540 -0.795 -9.503 1.00 88.44 128 ARG A N 1
ATOM 1001 C CA . ARG A 1 128 ? -7.757 -1.380 -8.946 1.00 88.44 128 ARG A CA 1
ATOM 1002 C C . ARG A 1 128 ? -7.687 -1.284 -7.428 1.00 88.44 128 ARG A C 1
ATOM 1004 O O . ARG A 1 128 ? -6.729 -1.764 -6.837 1.00 88.44 128 ARG A O 1
ATOM 1011 N N . ILE A 1 129 ? -8.710 -0.699 -6.808 1.00 85.62 129 ILE A N 1
ATOM 1012 C CA . ILE A 1 129 ? -8.829 -0.605 -5.349 1.00 85.62 129 ILE A CA 1
ATOM 1013 C C . ILE A 1 129 ? -10.019 -1.452 -4.899 1.00 85.62 129 ILE A C 1
ATOM 1015 O O . ILE A 1 129 ? -11.140 -1.243 -5.362 1.00 85.62 129 ILE A O 1
ATOM 1019 N N . THR A 1 130 ? -9.777 -2.384 -3.983 1.00 91.38 130 THR A N 1
ATOM 1020 C CA . THR A 1 130 ? -10.804 -3.190 -3.313 1.00 91.38 130 THR A CA 1
ATOM 1021 C C . THR A 1 130 ? -10.775 -2.873 -1.822 1.00 91.38 130 THR A C 1
ATOM 1023 O O . THR A 1 130 ? -9.703 -2.788 -1.231 1.00 91.38 130 THR A O 1
ATOM 1026 N N . THR A 1 131 ? -11.937 -2.684 -1.198 1.00 90.69 131 THR A N 1
ATOM 1027 C CA . THR A 1 131 ? -12.037 -2.389 0.238 1.00 90.69 131 THR A CA 1
ATOM 1028 C C . THR A 1 131 ? -12.960 -3.376 0.930 1.00 90.69 131 THR A C 1
ATOM 1030 O O . THR A 1 131 ? -14.043 -3.659 0.418 1.00 90.69 131 THR A O 1
ATOM 1033 N N . HIS A 1 132 ? -12.570 -3.830 2.115 1.00 91.88 132 HIS A N 1
ATOM 1034 C CA . HIS A 1 132 ? -13.389 -4.666 2.984 1.00 91.88 132 HIS A CA 1
ATOM 1035 C C . HIS A 1 132 ? -13.684 -3.901 4.271 1.00 91.88 132 HIS A C 1
ATOM 1037 O O . HIS A 1 132 ? -12.770 -3.417 4.938 1.00 91.88 132 HIS A O 1
ATOM 1043 N N . THR A 1 133 ? -14.969 -3.776 4.587 1.00 88.81 133 THR A N 1
ATOM 1044 C CA . THR A 1 133 ? -15.465 -3.152 5.818 1.00 88.81 133 THR A CA 1
ATOM 1045 C C . THR A 1 133 ? -16.020 -4.231 6.738 1.00 88.81 133 THR A C 1
ATOM 1047 O O . THR A 1 133 ? -16.441 -5.289 6.261 1.00 88.81 133 THR A O 1
ATOM 1050 N N . THR A 1 134 ? -15.955 -3.976 8.041 1.00 76.50 134 THR A N 1
ATOM 1051 C CA . THR A 1 134 ? -16.543 -4.804 9.099 1.00 76.50 134 THR A CA 1
ATOM 1052 C C . THR A 1 134 ? -17.933 -4.324 9.483 1.00 76.50 134 THR A C 1
ATOM 1054 O O . THR A 1 134 ? -18.222 -3.118 9.307 1.00 76.50 134 THR A O 1
#